Protein AF-A0AAW2VKR5-F1 (afdb_monomer_lite)

Secondary structure (DSSP, 8-state):
------PPPEEEEEE-SSHHHHHHHHHHHHH-HHHHHHSEEEEEE-PPP--THHHHHHSSS---HHHHHHHHHHHHHTTS------PPPPP---

Structure (mmCIF, N/CA/C/O backbone):
data_AF-A0AAW2VKR5-F1
#
_entry.id   AF-A0AAW2VKR5-F1
#
loop_
_atom_site.group_PDB
_atom_site.id
_atom_site.type_symbol
_atom_site.label_atom_id
_atom_site.label_alt_id
_atom_site.label_comp_id
_atom_site.label_asym_id
_atom_site.label_entity_id
_atom_site.label_seq_id
_atom_site.pdbx_PDB_ins_code
_atom_site.Cartn_x
_atom_site.Cartn_y
_atom_site.Cartn_z
_atom_site.occupancy
_atom_site.B_iso_or_equiv
_atom_site.auth_seq_id
_atom_site.auth_comp_id
_atom_site.auth_asym_id
_atom_site.auth_atom_id
_atom_site.pdbx_PDB_model_num
ATOM 1 N N . MET A 1 1 ? -33.531 -13.369 20.143 1.00 38.22 1 MET A N 1
ATOM 2 C CA . MET A 1 1 ? -32.670 -12.174 20.070 1.00 38.22 1 MET A CA 1
ATOM 3 C C . MET A 1 1 ? -31.283 -12.705 19.799 1.00 38.22 1 MET A C 1
ATOM 5 O O . MET A 1 1 ? -30.637 -13.172 20.723 1.00 38.22 1 MET A O 1
ATOM 9 N N . ASP A 1 2 ? -30.912 -12.785 18.526 1.00 42.31 2 ASP A N 1
ATOM 10 C CA . ASP A 1 2 ? -29.623 -13.328 18.110 1.00 42.31 2 ASP A CA 1
ATOM 11 C C . ASP A 1 2 ? -28.570 -12.225 18.226 1.00 42.31 2 ASP A C 1
ATOM 13 O O . ASP A 1 2 ? -28.504 -11.321 17.392 1.00 42.31 2 ASP A O 1
ATOM 17 N N . GLU A 1 3 ? -27.767 -12.277 19.289 1.00 53.50 3 GLU A N 1
ATOM 18 C CA . GLU A 1 3 ? -26.483 -11.578 19.343 1.00 53.50 3 GLU A CA 1
ATOM 19 C C . GLU A 1 3 ? -25.588 -12.177 18.256 1.00 53.50 3 GLU A C 1
ATOM 21 O O . GLU A 1 3 ? -24.931 -13.207 18.421 1.00 53.50 3 GLU A O 1
ATOM 26 N N . LYS A 1 4 ? -25.601 -11.544 17.084 1.00 50.25 4 LYS A N 1
ATOM 27 C CA . LYS A 1 4 ? -24.643 -11.815 16.022 1.00 50.25 4 LYS A CA 1
ATOM 28 C C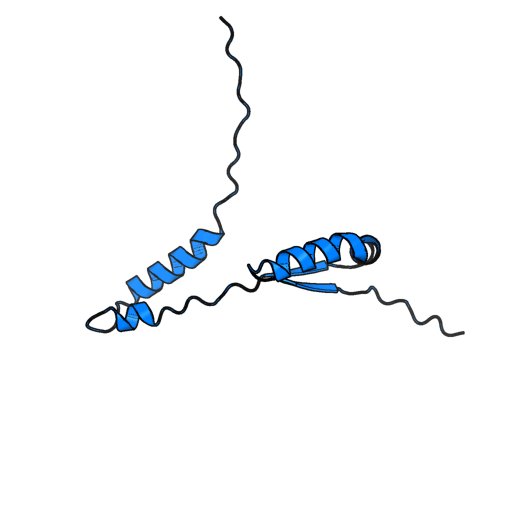 . LYS A 1 4 ? -23.296 -11.308 16.524 1.00 50.25 4 LYS A C 1
ATOM 30 O O . LYS A 1 4 ? -23.037 -10.113 16.438 1.00 50.25 4 LYS A O 1
ATOM 35 N N . GLY A 1 5 ? -22.498 -12.214 17.095 1.00 53.75 5 GLY A N 1
ATOM 36 C CA . GLY A 1 5 ? -21.163 -11.925 17.613 1.00 53.75 5 GLY A CA 1
ATOM 37 C C . GLY A 1 5 ? -20.424 -10.987 16.668 1.00 53.75 5 GLY A C 1
ATOM 38 O O . GLY A 1 5 ? -20.222 -11.308 15.493 1.00 53.75 5 GLY A O 1
ATOM 39 N N . GLU A 1 6 ? -20.119 -9.796 17.171 1.00 61.53 6 GLU A N 1
ATOM 40 C CA . GLU A 1 6 ? -19.486 -8.720 16.426 1.00 61.53 6 GLU A CA 1
ATOM 41 C C . GLU A 1 6 ? -18.048 -9.158 16.121 1.00 61.53 6 GLU A C 1
ATOM 43 O O . GLU A 1 6 ? -17.114 -8.964 16.897 1.00 61.53 6 GLU A O 1
ATOM 48 N N . GLY A 1 7 ? -17.889 -9.902 15.025 1.00 66.31 7 GLY A N 1
ATOM 49 C CA . GLY A 1 7 ? -16.597 -10.400 14.583 1.00 66.31 7 GLY A CA 1
ATOM 50 C C . GLY A 1 7 ? -15.656 -9.219 14.394 1.00 66.31 7 GLY A C 1
ATOM 51 O O . GLY A 1 7 ? -16.004 -8.259 13.705 1.00 66.31 7 GLY A O 1
ATOM 52 N N . LYS A 1 8 ? -14.477 -9.288 15.021 1.00 70.69 8 LYS A N 1
ATOM 53 C CA . LYS A 1 8 ? -13.439 -8.258 14.914 1.00 70.69 8 LYS A CA 1
ATOM 54 C C . LYS A 1 8 ? -13.265 -7.869 13.447 1.00 70.69 8 LYS A C 1
ATOM 56 O O . LYS A 1 8 ? -12.983 -8.725 12.605 1.00 70.69 8 LYS A O 1
ATOM 61 N N . LYS A 1 9 ? -13.464 -6.585 13.147 1.00 78.69 9 LYS A N 1
ATOM 62 C CA . LYS A 1 9 ? -13.273 -6.040 11.798 1.00 78.69 9 LYS A CA 1
ATOM 63 C C . LYS A 1 9 ? -11.813 -6.290 11.405 1.00 78.69 9 LYS A C 1
ATOM 65 O O . LYS A 1 9 ? -10.944 -6.293 12.266 1.00 78.69 9 LYS A O 1
ATOM 70 N N . LYS A 1 10 ? -11.530 -6.573 10.136 1.00 83.94 10 LYS A N 1
ATOM 71 C CA . LYS A 1 10 ? -10.156 -6.657 9.618 1.00 83.94 10 LYS A CA 1
ATOM 72 C C . LYS A 1 10 ? -10.033 -5.637 8.506 1.00 83.94 10 LYS A C 1
ATOM 74 O O . LYS A 1 10 ? -10.887 -5.606 7.622 1.00 83.94 10 LYS A O 1
ATOM 79 N N . VAL A 1 11 ? -8.985 -4.826 8.565 1.00 85.19 11 VAL A N 1
ATOM 80 C CA . VAL A 1 11 ? -8.767 -3.747 7.608 1.00 85.19 11 VAL A CA 1
ATOM 81 C C . VAL A 1 11 ? -7.429 -3.942 6.917 1.00 85.19 11 VAL A C 1
ATOM 83 O O . VAL A 1 11 ? -6.416 -4.223 7.555 1.00 85.19 11 VAL A O 1
ATOM 86 N N . MET A 1 12 ? -7.450 -3.818 5.594 1.00 87.69 12 MET A N 1
ATOM 87 C CA . MET A 1 12 ? -6.276 -3.920 4.741 1.00 87.69 12 MET A CA 1
ATOM 88 C C . MET A 1 12 ? -6.193 -2.662 3.891 1.00 87.69 12 MET A C 1
ATOM 90 O O . MET A 1 12 ? -7.185 -2.276 3.272 1.00 87.69 12 MET A O 1
ATOM 94 N N . VAL A 1 13 ? -5.019 -2.039 3.867 1.00 88.62 13 VAL A N 1
ATOM 95 C CA . VAL A 1 13 ? -4.758 -0.834 3.078 1.00 88.62 13 VAL A CA 1
ATOM 96 C C . VAL A 1 13 ? -3.584 -1.123 2.153 1.00 88.62 13 VAL A C 1
ATOM 98 O O . VAL A 1 13 ? -2.507 -1.488 2.618 1.00 88.62 13 VAL A O 1
ATOM 101 N N . ALA A 1 14 ? -3.805 -0.986 0.847 1.00 89.94 14 ALA A N 1
ATOM 102 C CA . ALA A 1 14 ? -2.749 -1.046 -0.155 1.00 89.94 14 ALA A CA 1
ATOM 103 C C . ALA A 1 14 ? -2.348 0.383 -0.536 1.00 89.94 14 ALA A C 1
ATOM 105 O O . ALA A 1 14 ? -3.208 1.200 -0.868 1.00 89.94 14 ALA A O 1
ATOM 106 N N . ILE A 1 15 ? -1.056 0.672 -0.457 1.00 93.81 15 ILE A N 1
ATOM 107 C CA . ILE A 1 15 ? -0.448 1.957 -0.789 1.00 93.81 15 ILE A CA 1
ATOM 108 C C . ILE A 1 15 ? 0.660 1.742 -1.820 1.00 93.81 15 ILE A C 1
ATOM 110 O O . ILE A 1 15 ? 1.303 0.697 -1.830 1.00 93.81 15 ILE A O 1
ATOM 114 N N . ASP A 1 16 ? 0.886 2.717 -2.684 1.00 89.81 16 ASP A N 1
ATOM 115 C CA . ASP A 1 16 ? 2.063 2.807 -3.547 1.00 89.81 16 ASP A CA 1
ATOM 116 C C . ASP A 1 16 ? 2.821 4.118 -3.251 1.00 89.81 16 ASP A C 1
ATOM 118 O O . ASP A 1 16 ? 2.526 4.809 -2.272 1.00 89.81 16 ASP A O 1
ATOM 122 N N . GLU A 1 17 ? 3.808 4.460 -4.079 1.00 87.19 17 GLU A N 1
ATOM 123 C CA . GLU A 1 17 ? 4.591 5.702 -3.959 1.00 87.19 17 GLU A CA 1
ATOM 124 C C . GLU A 1 17 ? 3.850 6.946 -4.485 1.00 87.19 17 GLU A C 1
ATOM 126 O O . GLU A 1 17 ? 4.433 8.024 -4.599 1.00 87.19 17 GLU A O 1
ATOM 131 N N . SER A 1 18 ? 2.565 6.829 -4.832 1.00 90.06 18 SER A N 1
ATOM 132 C CA . SER A 1 18 ? 1.796 7.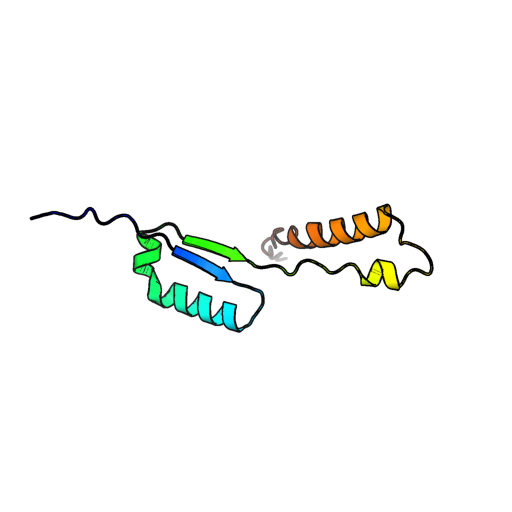964 -5.326 1.00 90.06 18 SER A CA 1
ATOM 133 C C . SER A 1 18 ? 1.377 8.915 -4.202 1.00 90.06 18 SER A C 1
ATOM 135 O O . SER A 1 18 ? 1.018 8.520 -3.088 1.00 90.06 18 SER A O 1
ATOM 137 N N . GLU A 1 19 ? 1.282 10.199 -4.546 1.00 93.75 19 GLU A N 1
ATOM 138 C CA . GLU A 1 19 ? 0.683 11.225 -3.683 1.00 93.75 19 GLU A CA 1
ATOM 139 C C . GLU A 1 19 ? -0.750 10.855 -3.265 1.00 93.75 19 GLU A C 1
ATOM 141 O O . GLU A 1 19 ? -1.185 11.127 -2.145 1.00 93.75 19 GLU A O 1
ATOM 146 N N . CYS A 1 20 ? -1.499 10.182 -4.144 1.00 93.62 20 CYS A N 1
ATOM 147 C CA . CYS A 1 20 ? -2.850 9.719 -3.843 1.00 93.62 20 CYS A CA 1
ATOM 148 C C . CYS A 1 20 ? -2.859 8.725 -2.678 1.00 93.62 20 CYS A C 1
ATOM 150 O O . CYS A 1 20 ? -3.670 8.874 -1.759 1.00 93.62 20 CYS A O 1
ATOM 152 N N . SER A 1 21 ? -1.947 7.750 -2.680 1.00 94.12 21 SER A N 1
ATOM 153 C CA . SER A 1 21 ? -1.790 6.808 -1.572 1.00 94.12 21 SER A CA 1
ATOM 154 C C . SER A 1 21 ? -1.364 7.500 -0.279 1.00 94.12 21 SER A C 1
ATOM 156 O O . SER A 1 21 ? -1.889 7.152 0.781 1.00 94.12 21 SER A O 1
ATOM 158 N N . HIS A 1 22 ? -0.519 8.534 -0.352 1.00 93.88 22 HIS A N 1
ATOM 159 C CA . HIS A 1 22 ? -0.160 9.343 0.816 1.00 93.88 22 HIS A CA 1
ATOM 160 C C . HIS A 1 22 ? -1.390 10.008 1.458 1.00 93.88 22 HIS A C 1
ATOM 162 O O . HIS A 1 22 ? -1.646 9.844 2.656 1.00 93.88 22 HIS A O 1
ATOM 168 N N . TYR A 1 23 ? -2.197 10.726 0.669 1.00 95.75 23 TYR A N 1
ATOM 169 C CA . TYR A 1 23 ? -3.398 11.392 1.183 1.00 95.75 23 TYR A CA 1
ATOM 170 C C . TYR A 1 23 ? -4.453 10.399 1.677 1.00 95.75 23 TYR A C 1
ATOM 172 O O . TYR A 1 23 ? -5.069 10.633 2.720 1.00 95.75 23 TYR A O 1
ATOM 180 N N . ALA A 1 24 ? -4.640 9.283 0.968 1.00 92.94 24 ALA A N 1
ATOM 181 C CA . ALA A 1 24 ? -5.577 8.239 1.363 1.00 92.94 24 ALA A CA 1
ATOM 182 C C . ALA A 1 24 ? -5.186 7.608 2.706 1.00 92.94 24 ALA A C 1
ATOM 184 O O . ALA A 1 24 ? -6.042 7.457 3.579 1.00 92.94 24 ALA A O 1
ATOM 185 N N . LEU A 1 25 ? -3.899 7.303 2.910 1.00 93.19 25 LEU A N 1
ATOM 186 C CA . LEU A 1 25 ? -3.410 6.745 4.169 1.00 93.19 25 LEU A CA 1
ATOM 187 C C . LEU A 1 25 ? -3.539 7.748 5.318 1.00 93.19 25 LEU A C 1
ATOM 189 O O . LEU A 1 25 ? -4.002 7.392 6.401 1.00 93.19 25 LEU A O 1
ATOM 193 N N . LYS A 1 26 ? -3.193 9.019 5.085 1.00 94.31 26 LYS A N 1
ATOM 194 C CA . LYS A 1 26 ? -3.357 10.077 6.089 1.00 94.31 26 LYS A CA 1
ATOM 195 C C . LYS A 1 26 ? -4.815 10.219 6.518 1.00 94.31 26 LYS A C 1
ATOM 197 O O . LYS A 1 26 ? -5.101 10.264 7.712 1.00 94.31 26 LYS A O 1
ATOM 202 N N . TRP A 1 27 ? -5.735 10.252 5.555 1.00 94.06 27 TRP A N 1
ATOM 203 C CA . TRP A 1 27 ? -7.165 10.299 5.839 1.00 94.06 27 TRP A CA 1
ATOM 204 C C . TRP A 1 27 ? -7.619 9.054 6.609 1.00 94.06 27 TRP A C 1
ATOM 206 O O . TRP A 1 27 ? -8.310 9.177 7.617 1.00 94.06 27 TRP A O 1
ATOM 216 N N . PHE A 1 28 ? -7.188 7.865 6.184 1.00 92.31 28 PHE A N 1
ATOM 217 C CA . PHE A 1 28 ? -7.519 6.600 6.833 1.00 92.31 28 PHE A CA 1
ATOM 218 C C . PHE A 1 28 ? -7.138 6.600 8.319 1.00 92.31 28 PHE A C 1
ATOM 220 O O . PHE A 1 28 ? -7.983 6.329 9.170 1.00 92.31 28 PHE A O 1
ATOM 227 N N . LEU A 1 29 ? -5.899 6.980 8.643 1.00 90.62 29 LEU A N 1
ATOM 228 C CA . LEU A 1 29 ? -5.412 7.029 10.024 1.00 90.62 29 LEU A CA 1
ATOM 229 C C . LEU A 1 29 ? -6.170 8.056 10.878 1.00 90.62 29 LEU A C 1
ATOM 231 O O . LEU A 1 29 ? -6.399 7.823 12.060 1.00 90.62 29 LEU A O 1
ATOM 235 N N . GLN A 1 30 ? -6.586 9.176 10.284 1.00 93.19 30 GLN A N 1
ATOM 236 C CA . GLN A 1 30 ? -7.336 10.221 10.986 1.00 93.19 30 GLN A CA 1
ATOM 237 C C . GLN A 1 30 ? -8.797 9.849 11.260 1.00 93.19 30 GLN A C 1
ATOM 239 O O . GLN A 1 30 ? -9.371 10.336 12.229 1.00 93.19 30 GLN A O 1
ATOM 244 N N . ASN A 1 31 ? -9.413 9.031 10.403 1.00 91.12 31 ASN A N 1
ATOM 245 C CA . ASN A 1 31 ? -10.863 8.808 10.423 1.00 91.12 31 ASN A CA 1
ATOM 246 C C . ASN A 1 31 ? -11.260 7.406 10.893 1.00 91.12 31 ASN A C 1
ATOM 248 O O . ASN A 1 31 ? -12.410 7.199 11.270 1.00 91.12 31 ASN A O 1
ATOM 252 N N . LEU A 1 32 ? -10.336 6.443 10.877 1.00 86.81 32 LEU A N 1
ATOM 253 C CA . LEU A 1 32 ? -10.605 5.053 11.244 1.00 86.81 32 LEU A CA 1
ATOM 254 C C . LEU A 1 32 ? -9.901 4.608 12.535 1.00 86.81 32 LEU A C 1
ATOM 256 O O . LEU A 1 32 ? -9.800 3.406 12.771 1.00 86.81 32 LEU A O 1
ATOM 260 N N . GLY A 1 33 ? -9.478 5.551 13.388 1.00 83.62 33 GLY A N 1
ATOM 261 C CA . GLY A 1 33 ? -8.810 5.291 14.674 1.00 83.62 33 GLY A CA 1
ATOM 262 C C . GLY A 1 33 ? -9.499 4.211 15.514 1.00 83.62 33 GLY A C 1
ATOM 263 O O . GLY A 1 33 ? -8.893 3.179 15.785 1.00 83.62 33 GLY A O 1
ATOM 264 N N . ASP A 1 34 ? -10.797 4.360 15.787 1.00 84.75 34 ASP A N 1
ATOM 265 C CA . ASP A 1 34 ? -11.590 3.390 16.565 1.00 84.75 34 ASP A CA 1
ATOM 266 C C . ASP A 1 34 ? -11.597 1.981 15.944 1.00 84.75 34 ASP A C 1
ATOM 268 O O . ASP A 1 34 ? -11.661 0.955 16.628 1.00 84.75 34 ASP A O 1
ATOM 272 N N . THR A 1 35 ? -11.535 1.908 14.611 1.00 82.12 35 THR A N 1
ATOM 273 C CA . THR A 1 35 ? -11.450 0.626 13.906 1.00 82.12 35 THR A CA 1
ATOM 274 C C . THR A 1 35 ? -10.053 0.042 14.054 1.00 82.12 35 THR A C 1
ATOM 276 O O . THR A 1 35 ? -9.937 -1.152 14.298 1.00 82.12 35 THR A O 1
ATOM 279 N N . ILE A 1 36 ? -9.000 0.854 13.957 1.00 83.88 36 ILE A N 1
ATOM 280 C CA . ILE A 1 36 ? -7.606 0.421 14.129 1.00 83.88 36 ILE A CA 1
ATOM 281 C C . ILE A 1 36 ? -7.359 -0.069 15.563 1.00 83.88 36 ILE A C 1
ATOM 283 O O . ILE A 1 36 ? -6.727 -1.101 15.738 1.00 83.88 36 ILE A O 1
ATOM 287 N N . GLU A 1 37 ? -7.905 0.593 16.585 1.00 82.88 37 GLU A N 1
ATOM 288 C CA . GLU A 1 37 ? -7.7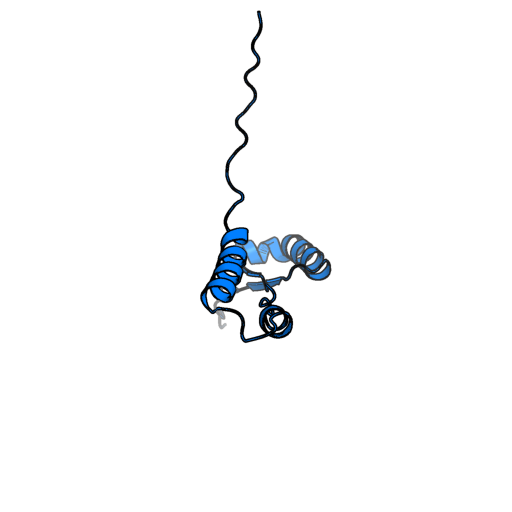61 0.165 17.987 1.00 82.88 37 GLU A CA 1
ATOM 289 C C . GLU A 1 37 ? -8.396 -1.205 18.262 1.00 82.88 37 GLU A C 1
ATOM 291 O O . GLU A 1 37 ? -7.927 -1.977 19.100 1.00 82.88 37 GLU A O 1
ATOM 296 N N . THR A 1 38 ? -9.470 -1.525 17.543 1.00 83.25 38 THR A N 1
ATOM 297 C CA . THR A 1 38 ? -10.256 -2.748 17.749 1.00 83.25 38 THR A CA 1
ATOM 298 C C . THR A 1 38 ? -9.918 -3.866 16.757 1.00 83.25 38 THR A C 1
ATOM 300 O O . THR A 1 38 ? -10.440 -4.982 16.881 1.00 83.25 38 THR A O 1
ATOM 303 N N . SER A 1 39 ? -9.033 -3.608 15.785 1.00 81.81 39 SER A N 1
ATOM 304 C CA . SER A 1 39 ? -8.693 -4.532 14.700 1.00 81.81 39 SER A CA 1
ATOM 305 C C . SER A 1 39 ? -7.199 -4.634 14.410 1.00 81.81 39 SER A C 1
ATOM 307 O O . SER A 1 39 ? -6.392 -3.817 14.827 1.00 81.81 39 SER A O 1
ATOM 309 N N . ASN A 1 40 ? -6.820 -5.661 13.648 1.00 84.88 40 ASN A N 1
ATOM 310 C CA . ASN A 1 40 ? -5.478 -5.741 13.084 1.00 84.88 40 ASN A CA 1
ATOM 311 C C . ASN A 1 40 ? -5.442 -4.971 11.760 1.00 84.88 40 ASN A C 1
ATOM 313 O O . ASN A 1 40 ? -6.180 -5.321 10.830 1.00 84.88 40 ASN A O 1
ATOM 317 N N . LEU A 1 41 ? -4.564 -3.971 11.680 1.00 86.94 41 LEU A N 1
ATOM 318 C CA . LEU A 1 41 ? -4.262 -3.232 10.459 1.00 86.94 41 LEU A CA 1
ATOM 319 C C . LEU A 1 41 ? -3.098 -3.896 9.720 1.00 86.94 41 LEU A C 1
ATOM 321 O O . LEU A 1 41 ? -2.033 -4.108 10.296 1.00 86.94 41 LEU A O 1
ATOM 325 N N . LEU A 1 42 ? -3.301 -4.193 8.437 1.00 88.75 42 LEU A N 1
ATOM 326 C CA . LEU A 1 42 ? -2.250 -4.672 7.542 1.00 88.75 42 LEU A CA 1
ATOM 327 C C . LEU A 1 42 ? -2.043 -3.666 6.407 1.00 88.75 42 LEU A C 1
ATOM 329 O O . LEU A 1 42 ? -2.992 -3.343 5.686 1.00 88.75 42 LEU A O 1
ATOM 333 N N . ILE A 1 43 ? -0.808 -3.187 6.261 1.00 89.19 43 ILE A N 1
ATOM 334 C CA . ILE A 1 43 ? -0.405 -2.235 5.222 1.00 89.19 43 ILE A CA 1
ATOM 335 C C . ILE A 1 43 ? 0.414 -2.987 4.176 1.00 89.19 43 ILE A C 1
ATOM 337 O O . ILE A 1 43 ? 1.406 -3.629 4.512 1.00 89.19 43 ILE A O 1
ATOM 341 N N . PHE A 1 44 ? -0.005 -2.899 2.916 1.00 89.50 44 PHE A N 1
ATOM 342 C CA . PHE A 1 44 ? 0.740 -3.418 1.774 1.00 89.50 44 PHE A CA 1
ATOM 343 C C . PHE A 1 44 ? 1.291 -2.272 0.947 1.00 89.50 44 PHE A C 1
ATOM 345 O O . PHE A 1 44 ? 0.534 -1.395 0.544 1.00 89.50 44 PHE A O 1
ATOM 352 N N . THR A 1 45 ? 2.583 -2.319 0.651 1.00 86.69 45 THR A N 1
ATOM 353 C CA . THR A 1 45 ? 3.245 -1.398 -0.269 1.00 86.69 45 THR A CA 1
ATOM 354 C C . THR A 1 45 ? 3.414 -2.074 -1.628 1.00 86.69 45 THR A C 1
ATOM 356 O O . THR A 1 45 ? 4.041 -3.127 -1.746 1.00 86.69 45 THR A O 1
ATOM 359 N N . ALA A 1 46 ? 2.824 -1.502 -2.674 1.00 81.12 46 ALA A N 1
ATOM 360 C CA . ALA A 1 46 ? 3.052 -1.942 -4.041 1.00 81.12 46 ALA A CA 1
ATOM 361 C C . ALA A 1 46 ? 4.344 -1.298 -4.549 1.00 81.12 46 ALA A C 1
ATOM 363 O O . ALA A 1 46 ? 4.368 -0.109 -4.859 1.00 81.12 46 ALA A O 1
ATOM 364 N N . ARG A 1 47 ? 5.418 -2.088 -4.632 1.00 73.88 47 ARG A N 1
ATOM 365 C CA . ARG A 1 47 ? 6.638 -1.679 -5.331 1.00 73.88 47 ARG A CA 1
ATOM 366 C C . ARG A 1 47 ? 6.575 -2.129 -6.791 1.00 73.88 47 ARG A C 1
ATOM 368 O O . ARG A 1 47 ? 6.218 -3.284 -7.046 1.00 73.88 47 ARG A O 1
ATOM 375 N N . PRO A 1 48 ? 6.888 -1.250 -7.757 1.00 68.69 48 PRO A N 1
ATOM 376 C CA . PRO A 1 48 ? 6.946 -1.649 -9.152 1.00 68.69 48 PRO A CA 1
ATOM 377 C C . PRO A 1 48 ? 8.009 -2.735 -9.334 1.00 68.69 48 PRO A C 1
ATOM 379 O O . PRO A 1 48 ? 9.129 -2.630 -8.838 1.00 68.69 48 PRO A O 1
ATOM 382 N N . VAL A 1 49 ? 7.654 -3.791 -10.066 1.00 67.94 49 VAL A N 1
ATOM 383 C CA . VAL A 1 49 ? 8.631 -4.795 -10.491 1.00 67.94 49 VAL A CA 1
ATOM 384 C C . VAL A 1 49 ? 9.575 -4.109 -11.470 1.00 67.94 49 VAL A C 1
ATOM 386 O O . VAL A 1 49 ? 9.128 -3.561 -12.478 1.00 67.94 49 VAL A O 1
ATOM 389 N N . VAL A 1 50 ? 10.869 -4.116 -11.167 1.00 69.25 50 VAL A N 1
ATOM 390 C CA . VAL A 1 50 ? 11.884 -3.505 -12.025 1.00 69.25 50 VAL A CA 1
ATOM 391 C C . VAL A 1 50 ? 11.869 -4.214 -13.382 1.00 69.25 50 VAL A C 1
ATOM 393 O O . VAL A 1 50 ? 12.213 -5.394 -13.476 1.00 69.25 50 VAL A O 1
ATOM 396 N N . ASP A 1 51 ? 11.484 -3.500 -14.442 1.00 66.38 51 ASP A N 1
ATOM 397 C CA . ASP A 1 51 ? 11.589 -4.005 -15.810 1.00 66.38 51 ASP A CA 1
ATOM 398 C C . ASP A 1 51 ? 13.051 -3.936 -16.260 1.00 66.38 51 ASP A C 1
ATOM 400 O O . ASP A 1 51 ? 13.555 -2.885 -16.644 1.00 66.38 51 ASP A O 1
ATOM 404 N N . LEU A 1 52 ? 13.754 -5.066 -16.187 1.00 72.75 52 LEU A N 1
ATOM 405 C CA . LEU A 1 52 ? 15.141 -5.195 -16.641 1.00 72.75 52 LEU A CA 1
ATOM 406 C C . LEU A 1 52 ? 15.255 -5.487 -18.146 1.00 72.75 52 LEU A C 1
ATOM 408 O O . LEU A 1 52 ? 16.349 -5.782 -18.632 1.00 72.75 52 LEU A O 1
ATOM 412 N N . GLY A 1 53 ? 14.164 -5.378 -18.914 1.00 70.00 53 GLY A N 1
ATOM 413 C CA . GLY A 1 53 ? 14.179 -5.545 -20.369 1.00 70.00 53 GLY A CA 1
ATOM 414 C C . GLY A 1 53 ? 15.169 -4.608 -21.072 1.00 70.00 53 GLY A C 1
ATOM 415 O O . GLY A 1 53 ? 15.786 -4.988 -22.070 1.00 70.00 53 GLY A O 1
ATOM 416 N N . TYR A 1 54 ? 15.418 -3.421 -20.508 1.00 68.25 54 TYR A N 1
ATOM 417 C CA . TYR A 1 54 ? 16.415 -2.482 -21.031 1.00 68.25 54 TYR A CA 1
ATOM 418 C C . TYR A 1 54 ? 17.859 -2.999 -20.907 1.00 68.25 54 TYR A C 1
ATOM 420 O O . TYR A 1 54 ? 18.681 -2.692 -21.770 1.00 68.25 54 TYR A O 1
ATOM 428 N N . LEU A 1 55 ? 18.196 -3.808 -19.893 1.00 68.44 55 LEU A N 1
ATOM 429 C CA . LEU A 1 55 ? 19.536 -4.406 -19.778 1.00 68.44 55 LEU A CA 1
ATOM 430 C C . LEU A 1 55 ? 19.789 -5.393 -20.920 1.00 68.44 55 LEU A C 1
ATOM 432 O O . LEU A 1 55 ? 20.882 -5.457 -21.485 1.00 68.44 55 LEU A O 1
ATOM 436 N N . TYR A 1 56 ? 18.746 -6.123 -21.306 1.00 69.38 56 TYR A N 1
ATOM 437 C CA . TYR A 1 56 ? 18.807 -7.031 -22.441 1.00 69.38 56 TYR A CA 1
ATOM 438 C C . TYR A 1 56 ? 18.881 -6.278 -23.779 1.00 69.38 56 TYR A C 1
ATOM 440 O O . TYR A 1 56 ? 19.622 -6.686 -24.663 1.00 69.38 56 TYR A O 1
ATOM 448 N N . ALA A 1 57 ? 18.167 -5.156 -23.925 1.00 69.50 57 ALA A N 1
ATOM 449 C CA . ALA A 1 57 ? 18.170 -4.357 -25.156 1.00 69.50 57 ALA A CA 1
ATOM 450 C C . ALA A 1 57 ? 19.416 -3.463 -25.338 1.00 69.50 57 ALA A C 1
ATOM 452 O O . ALA A 1 57 ? 19.785 -3.145 -26.466 1.00 69.50 57 ALA A O 1
ATOM 453 N N . SER A 1 58 ? 20.055 -3.034 -24.246 1.00 69.19 58 SER A N 1
ATOM 454 C CA . SER A 1 58 ? 21.253 -2.172 -24.266 1.00 69.19 58 SER A CA 1
ATOM 455 C C . SER A 1 58 ? 22.557 -2.934 -24.508 1.00 69.19 58 SER A C 1
ATOM 457 O O . SER A 1 58 ? 23.582 -2.329 -24.826 1.00 69.19 58 SER A O 1
ATOM 459 N N . SER A 1 59 ? 22.529 -4.260 -24.383 1.00 68.50 59 SER A N 1
ATOM 460 C CA . SER A 1 59 ? 23.673 -5.117 -24.653 1.00 68.50 59 SER A CA 1
ATOM 461 C C . SER A 1 59 ? 23.636 -5.609 -26.105 1.00 68.50 59 SER A C 1
ATOM 463 O O . SER A 1 59 ? 22.608 -6.026 -26.627 1.00 68.50 59 SER A O 1
ATOM 465 N N . TYR A 1 60 ? 24.780 -5.540 -26.793 1.00 65.69 60 TYR A N 1
ATOM 466 C CA . TYR A 1 60 ? 24.910 -5.971 -28.198 1.00 65.69 60 TYR A CA 1
ATOM 467 C C . TYR A 1 60 ? 24.675 -7.494 -28.374 1.00 65.69 60 TYR A C 1
ATOM 469 O O . TYR A 1 60 ? 24.523 -7.984 -29.491 1.00 65.69 60 TYR A O 1
ATOM 477 N N . VAL A 1 61 ? 24.668 -8.233 -27.256 1.00 72.25 61 VAL A N 1
ATOM 478 C CA . VAL A 1 61 ? 24.415 -9.671 -27.056 1.00 72.25 61 VAL A CA 1
ATOM 479 C C . VAL A 1 61 ? 23.757 -9.818 -25.673 1.00 72.25 61 VAL A C 1
ATOM 481 O O . VAL A 1 61 ? 24.027 -8.974 -24.832 1.00 72.25 61 VAL A O 1
ATOM 484 N N . VAL A 1 62 ? 22.974 -10.880 -25.413 1.00 74.31 62 VAL A N 1
ATOM 485 C CA . VAL A 1 62 ? 22.389 -11.234 -24.092 1.00 74.31 62 VAL A CA 1
ATOM 486 C C . VAL A 1 62 ? 23.280 -10.784 -22.922 1.00 74.31 62 VAL A C 1
ATOM 488 O O . VAL A 1 62 ? 24.415 -11.253 -22.795 1.00 74.31 62 VAL A O 1
ATOM 491 N N . ALA A 1 63 ? 22.760 -9.901 -22.064 1.00 79.62 63 ALA A N 1
ATOM 492 C CA . ALA A 1 63 ? 23.466 -9.455 -20.866 1.00 79.62 63 ALA A CA 1
ATOM 493 C C . ALA A 1 63 ? 23.893 -10.661 -19.999 1.00 79.62 63 ALA A C 1
ATOM 495 O O . ALA A 1 63 ? 23.092 -11.581 -19.802 1.00 79.62 63 ALA A O 1
ATOM 496 N N . PRO A 1 64 ? 25.127 -10.681 -19.456 1.00 82.75 64 PRO A N 1
ATOM 497 C CA . PRO A 1 64 ? 25.574 -11.759 -18.581 1.00 82.75 64 PRO A CA 1
ATOM 498 C C . PRO A 1 64 ? 24.641 -11.936 -17.379 1.00 82.75 64 PRO A C 1
ATOM 500 O O . PRO A 1 64 ? 24.283 -10.958 -16.723 1.00 82.75 64 PRO A O 1
ATOM 503 N N . ILE A 1 65 ? 24.301 -13.186 -17.052 1.00 81.19 65 ILE A N 1
ATOM 504 C CA . ILE A 1 65 ? 23.401 -13.527 -15.936 1.00 81.19 65 ILE A CA 1
ATOM 505 C C . ILE A 1 65 ? 23.866 -12.913 -14.606 1.00 81.19 65 ILE A C 1
ATOM 507 O O . ILE A 1 65 ? 23.044 -12.438 -13.834 1.00 81.19 65 ILE A O 1
ATOM 511 N N . GLU A 1 66 ? 25.180 -12.839 -14.380 1.00 83.56 66 GLU A N 1
ATOM 512 C CA . GLU A 1 66 ? 25.771 -12.254 -13.171 1.00 83.56 66 GLU A CA 1
ATOM 513 C C . GLU A 1 66 ? 25.529 -10.743 -13.071 1.00 83.56 66 GLU A C 1
ATOM 515 O O . GLU A 1 66 ? 25.347 -10.229 -11.974 1.00 83.56 66 GLU A O 1
ATOM 520 N N . LEU A 1 67 ? 25.486 -10.032 -14.205 1.00 84.12 67 LEU A N 1
ATOM 521 C CA . LEU A 1 67 ? 25.173 -8.602 -14.238 1.00 84.12 67 LEU A CA 1
ATOM 522 C C . LEU A 1 67 ? 23.682 -8.365 -13.981 1.00 84.12 67 LEU A C 1
ATOM 524 O O . LEU A 1 67 ? 23.319 -7.478 -13.218 1.00 84.12 67 LEU A O 1
ATOM 528 N N . VAL A 1 68 ? 22.813 -9.167 -14.603 1.00 83.50 68 VAL A N 1
ATOM 529 C CA . VAL A 1 68 ? 21.366 -9.099 -14.343 1.00 83.50 68 VAL A CA 1
ATOM 530 C C . VAL A 1 68 ? 21.094 -9.381 -12.865 1.00 83.50 68 VAL A C 1
ATOM 532 O O . VAL A 1 68 ? 20.357 -8.632 -12.229 1.00 83.50 68 VAL A O 1
ATOM 535 N N . ARG A 1 69 ? 21.753 -10.404 -12.303 1.00 83.12 69 ARG A N 1
ATOM 536 C CA . ARG A 1 69 ? 21.640 -10.762 -10.890 1.00 83.12 69 ARG A CA 1
ATOM 537 C C . ARG A 1 69 ? 22.160 -9.652 -9.981 1.00 83.12 69 ARG A C 1
ATOM 539 O O . ARG A 1 69 ? 21.458 -9.291 -9.050 1.00 83.12 69 ARG A O 1
ATOM 546 N N . SER A 1 70 ? 23.321 -9.060 -10.267 1.00 83.38 70 SER A N 1
ATOM 547 C CA . SER A 1 70 ? 23.861 -7.988 -9.423 1.00 83.38 70 SER A CA 1
ATOM 548 C C . SER A 1 70 ? 22.986 -6.736 -9.438 1.00 83.38 70 SER A C 1
ATOM 550 O O . SER A 1 70 ? 22.818 -6.099 -8.404 1.00 83.38 70 SER A O 1
ATOM 552 N N . VAL A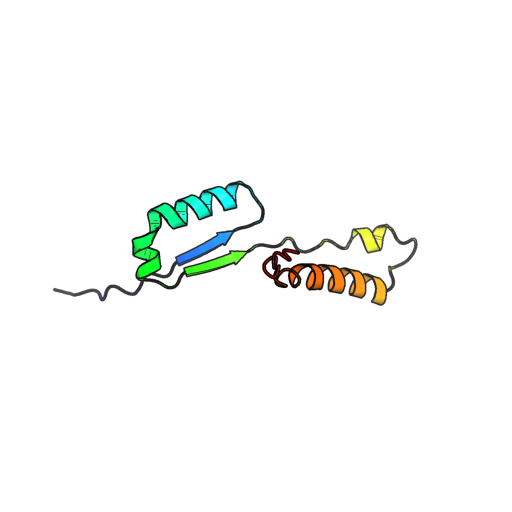 1 71 ? 22.375 -6.380 -10.573 1.00 83.62 71 VAL A N 1
ATOM 553 C CA . VAL A 1 71 ? 21.406 -5.274 -10.618 1.00 83.62 71 VAL A CA 1
ATOM 554 C C . VAL A 1 71 ? 20.157 -5.615 -9.801 1.00 83.62 71 VAL A C 1
ATOM 556 O O . VAL A 1 71 ? 19.696 -4.772 -9.039 1.00 83.62 71 VAL A O 1
ATOM 559 N N . GLN A 1 72 ? 19.641 -6.844 -9.892 1.00 81.56 72 GLN A N 1
ATOM 560 C CA . GLN A 1 72 ? 18.517 -7.292 -9.057 1.00 81.56 72 GLN A CA 1
ATOM 561 C C . GLN A 1 72 ? 18.852 -7.266 -7.563 1.00 81.56 72 GLN A C 1
ATOM 563 O O . GLN A 1 72 ? 18.053 -6.771 -6.775 1.00 81.56 72 GLN A O 1
ATOM 568 N N . GLU A 1 73 ? 20.027 -7.766 -7.182 1.00 82.44 73 GLU A N 1
ATOM 569 C CA . GLU A 1 73 ? 20.516 -7.779 -5.803 1.00 82.44 73 GLU A CA 1
ATOM 570 C C . GLU A 1 73 ? 20.673 -6.353 -5.268 1.00 82.44 73 GLU A C 1
ATOM 572 O O . GLU A 1 73 ? 20.162 -6.059 -4.201 1.00 82.44 73 GLU A O 1
ATOM 577 N N . ASN A 1 74 ? 21.282 -5.433 -6.022 1.00 80.00 74 ASN A N 1
ATOM 578 C CA . ASN A 1 74 ? 21.414 -4.037 -5.589 1.00 80.00 74 ASN A CA 1
ATOM 579 C C . ASN A 1 74 ? 20.058 -3.349 -5.401 1.00 80.00 74 ASN A C 1
ATOM 581 O O . ASN A 1 74 ? 19.897 -2.563 -4.471 1.00 80.00 74 ASN A O 1
ATOM 585 N N . LEU A 1 75 ? 19.083 -3.638 -6.265 1.00 76.00 75 LEU A N 1
ATOM 586 C CA . LEU A 1 75 ? 17.735 -3.084 -6.139 1.00 76.00 75 LEU A CA 1
ATOM 587 C C . LEU A 1 75 ? 16.976 -3.696 -4.958 1.00 76.00 75 LEU A C 1
ATOM 589 O O . LEU A 1 75 ? 16.190 -2.995 -4.338 1.00 76.00 75 LEU A O 1
ATOM 593 N N . ALA A 1 76 ? 17.250 -4.955 -4.614 1.00 71.31 76 ALA A N 1
ATOM 594 C CA . ALA A 1 76 ? 16.716 -5.588 -3.412 1.00 71.31 76 ALA A CA 1
ATOM 595 C C . ALA A 1 76 ? 17.400 -5.093 -2.122 1.00 71.31 76 ALA A C 1
ATOM 597 O O . ALA A 1 76 ? 16.730 -4.949 -1.109 1.00 71.31 76 ALA A O 1
ATOM 598 N N . SER A 1 77 ? 18.707 -4.804 -2.154 1.00 66.25 77 SER A N 1
ATOM 599 C CA . SER A 1 77 ? 19.489 -4.359 -0.988 1.00 66.25 77 SER A CA 1
ATOM 600 C C . SER A 1 77 ? 19.372 -2.862 -0.698 1.00 66.25 77 SER A C 1
ATOM 602 O O . SER A 1 77 ? 19.542 -2.448 0.444 1.00 66.25 77 SER A O 1
ATOM 604 N N . SER A 1 78 ? 19.074 -2.035 -1.708 1.00 58.72 78 SER A N 1
ATOM 605 C CA . SER A 1 78 ? 18.865 -0.584 -1.523 1.00 58.72 78 SER A CA 1
ATOM 606 C C . SER A 1 78 ? 17.650 -0.268 -0.640 1.00 58.72 78 SER A C 1
ATOM 608 O O . SER A 1 78 ? 17.485 0.868 -0.206 1.00 58.72 78 SER A O 1
ATOM 610 N N . ASP A 1 79 ? 16.809 -1.268 -0.377 1.00 56.47 79 ASP A N 1
ATOM 611 C CA . ASP A 1 79 ? 15.604 -1.158 0.434 1.00 56.47 79 ASP A CA 1
ATOM 612 C C . ASP A 1 79 ? 15.825 -1.433 1.939 1.00 56.47 79 ASP A C 1
ATOM 614 O O . ASP A 1 79 ? 14.903 -1.175 2.713 1.00 56.47 79 ASP A O 1
ATOM 618 N N . ASP A 1 80 ? 17.006 -1.918 2.360 1.00 55.53 80 ASP A N 1
ATOM 619 C CA . ASP A 1 80 ? 17.277 -2.372 3.741 1.00 55.53 80 ASP A CA 1
ATOM 620 C C . ASP A 1 80 ? 18.196 -1.446 4.573 1.00 55.53 80 ASP A C 1
ATOM 622 O O . ASP A 1 80 ? 18.365 -1.676 5.769 1.00 55.53 80 ASP A O 1
ATOM 626 N N . GLU A 1 81 ? 18.765 -0.372 4.014 1.00 55.53 81 GLU A N 1
ATOM 627 C CA . GLU A 1 81 ? 19.685 0.505 4.763 1.00 55.53 81 GLU A CA 1
ATOM 628 C C . GLU A 1 81 ? 19.143 1.922 4.976 1.00 55.53 81 GLU A C 1
ATOM 630 O O . GLU A 1 81 ? 19.532 2.838 4.258 1.00 55.53 81 GLU A O 1
ATOM 635 N N . GLN A 1 82 ? 18.310 2.118 6.010 1.00 41.06 82 GLN A N 1
ATOM 636 C CA . GLN A 1 82 ? 18.298 3.344 6.834 1.00 41.06 82 GLN A CA 1
ATOM 637 C C . GLN A 1 82 ? 17.787 3.061 8.263 1.00 41.06 82 GLN A C 1
ATOM 639 O O . GLN A 1 82 ? 16.671 3.426 8.620 1.00 41.06 82 GLN A O 1
ATOM 644 N N . GLU A 1 83 ? 18.631 2.467 9.111 1.00 46.50 83 GLU A N 1
ATOM 645 C CA . GLU A 1 83 ? 18.587 2.703 10.563 1.00 46.50 83 GLU A CA 1
ATOM 646 C C . GLU A 1 83 ? 19.997 2.550 11.160 1.00 46.50 83 GLU A C 1
ATOM 648 O O . GLU A 1 83 ? 20.362 1.504 11.677 1.00 46.50 83 GLU A O 1
ATOM 653 N N . GLU A 1 84 ? 20.812 3.603 11.095 1.00 41.47 84 GLU A 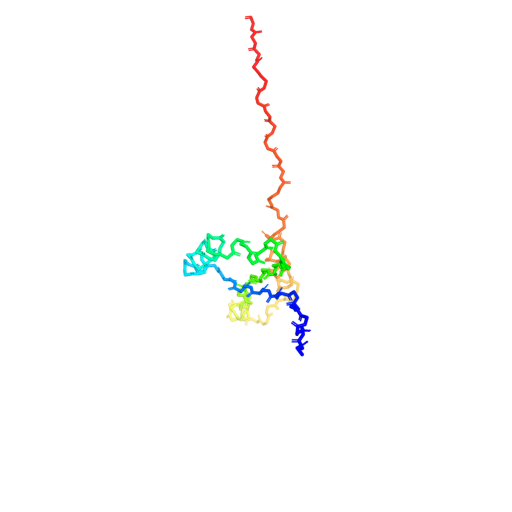N 1
ATOM 654 C CA . GLU A 1 84 ? 21.992 3.759 11.957 1.00 41.47 84 GLU A CA 1
ATOM 655 C C . GLU A 1 84 ? 21.969 5.198 12.488 1.00 41.47 84 GLU A C 1
ATOM 657 O O . GLU A 1 84 ? 21.882 6.169 11.733 1.00 41.47 84 GLU A O 1
ATOM 662 N N . GLY A 1 85 ? 21.909 5.314 13.814 1.00 43.22 85 GLY A N 1
ATOM 663 C CA . GLY A 1 85 ? 21.505 6.519 14.525 1.00 43.22 85 GLY A CA 1
ATOM 664 C C . GLY A 1 85 ? 22.553 7.627 14.578 1.00 43.22 85 GLY A C 1
ATOM 665 O O . GLY A 1 85 ? 23.751 7.393 14.730 1.00 43.22 85 GLY A O 1
ATOM 666 N N . GLU A 1 86 ? 22.076 8.871 14.576 1.00 42.56 86 GLU A N 1
ATOM 667 C CA . GLU A 1 86 ? 22.892 10.015 14.973 1.00 42.56 86 GLU A CA 1
ATOM 668 C C . GLU A 1 86 ? 22.859 10.195 16.496 1.00 42.56 86 GLU A C 1
ATOM 670 O O . GLU A 1 86 ? 21.898 10.663 17.107 1.00 42.56 86 GLU A O 1
ATOM 675 N N . SER A 1 87 ? 23.971 9.767 17.091 1.00 46.50 87 SER A N 1
ATOM 676 C CA . SER A 1 87 ? 24.420 10.018 18.457 1.00 46.50 87 SER A CA 1
ATOM 677 C C . SER A 1 87 ? 24.466 11.519 18.794 1.00 46.50 87 SER A C 1
ATOM 679 O O . SER A 1 87 ? 24.956 12.339 18.017 1.00 46.50 87 SER A O 1
ATOM 681 N N . SER A 1 88 ? 23.985 11.863 19.991 1.00 46.19 88 SER A N 1
ATOM 682 C CA . SER A 1 88 ? 23.931 13.209 20.574 1.00 46.19 88 SER A CA 1
ATOM 683 C C . SER A 1 88 ? 25.273 13.969 20.563 1.00 46.19 88 SER A C 1
ATOM 685 O O . SER A 1 88 ? 26.322 13.380 20.838 1.00 46.19 88 SER A O 1
ATOM 687 N N . PRO A 1 89 ? 25.273 15.308 20.396 1.00 50.94 89 PRO A N 1
ATOM 688 C CA . PRO A 1 89 ? 26.490 16.102 20.507 1.00 50.94 89 PRO A CA 1
ATOM 689 C C . PRO A 1 89 ? 26.873 16.311 21.981 1.00 50.94 89 PRO A C 1
ATOM 691 O O . PRO A 1 89 ? 26.129 16.907 22.759 1.00 50.94 89 PRO A O 1
ATOM 694 N N . THR A 1 90 ? 28.065 15.850 22.369 1.00 47.53 90 THR A N 1
ATOM 695 C CA . THR A 1 90 ? 28.680 16.203 23.658 1.00 47.53 90 THR A CA 1
ATOM 696 C C . THR A 1 90 ? 29.416 17.532 23.501 1.00 47.53 90 THR A C 1
ATOM 698 O O . THR A 1 90 ? 30.360 17.642 22.721 1.00 47.53 90 THR A O 1
ATOM 701 N N . THR A 1 91 ? 28.982 18.558 24.229 1.00 59.09 91 THR A N 1
ATOM 702 C CA . THR A 1 91 ? 29.647 19.864 24.283 1.00 59.09 91 THR A CA 1
ATOM 703 C C . THR A 1 91 ? 30.931 19.760 25.107 1.00 59.09 91 THR A C 1
ATOM 705 O O . THR A 1 91 ? 30.876 19.417 26.287 1.00 59.09 91 THR A O 1
ATOM 708 N N . SER A 1 92 ? 32.078 20.085 24.512 1.00 47.75 92 SER A N 1
ATOM 709 C CA . SER A 1 92 ? 33.339 20.259 25.237 1.00 47.75 92 SER A CA 1
ATOM 710 C C . SER A 1 92 ? 33.497 21.739 25.596 1.00 47.75 92 SER A C 1
ATOM 712 O O . SER A 1 92 ? 33.634 22.574 24.704 1.00 47.75 92 SER A O 1
ATOM 714 N N . SER A 1 93 ? 33.468 22.069 26.887 1.00 52.25 93 SER A N 1
ATOM 715 C CA . SER A 1 93 ? 33.899 23.374 27.405 1.00 52.25 93 SER A CA 1
ATOM 716 C C . SER A 1 93 ? 35.345 23.268 27.894 1.00 52.25 93 SER A C 1
ATOM 718 O O . SER A 1 93 ? 35.685 22.312 28.591 1.00 52.25 93 SER A O 1
ATOM 720 N N . LEU A 1 94 ? 36.171 24.240 27.498 1.00 53.50 94 LEU A N 1
ATOM 721 C CA . LEU A 1 94 ? 37.451 24.583 28.129 1.00 53.50 94 LEU A CA 1
ATOM 722 C C . LEU A 1 94 ? 37.213 25.642 29.208 1.00 53.50 94 LEU A C 1
ATOM 724 O O . LEU A 1 94 ? 36.316 26.490 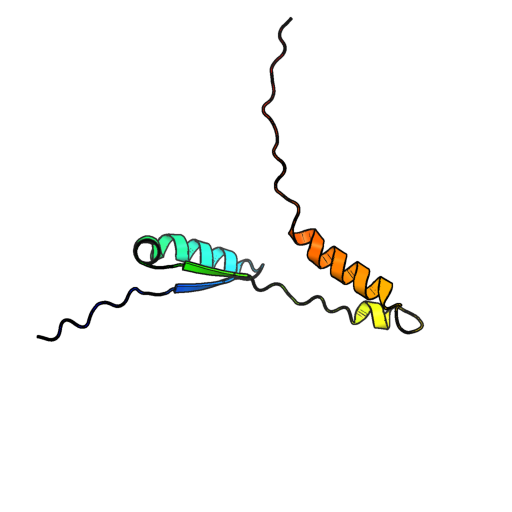28.986 1.00 53.50 94 LEU A O 1
#

pLDDT: mean 74.07, std 16.19, range [38.22, 95.75]

Radius of gyration: 23.27 Å; chains: 1; bounding box: 70×38×56 Å

Foldseek 3Di:
DDPPPPPQDEDEQEAEPDPVSVVVVVVCCVPCVVSVVRYPYHYHYDDDDDDCVVVCVVDPHGHDPVVVVVVVVCVVVVVPDDDDDDDDDDDDDD

Sequence (94 aa):
MDEKGEGKKKVMVAIDESECSHYALKWFLQNLGDTIETSNLLIFTARPVVDLGYLYASSYVVAPIELVRSVQENLASSDDEQEEGESSPTTSSL

Organism: Sesamum radiatum (NCBI:txid300843)